Protein AF-A0A9D9DT40-F1 (afdb_monomer_lite)

Radius of gyration: 11.1 Å; chains: 1; bounding box: 24×18×29 Å

Organism: NCBI:txid2840905

Sequence (53 aa):
MKTLTFDVMLHDRFVCTLRYRYCPLFPIEENELHDFVVSKRPTLRNKPFRIEF

pLDDT: mean 93.97, std 2.39, range [85.44, 96.81]

Structure (mmCIF, N/CA/C/O backbone):
data_AF-A0A9D9DT40-F1
#
_entry.id   AF-A0A9D9DT40-F1
#
loop_
_atom_site.group_PDB
_atom_site.id
_atom_site.type_symbol
_atom_site.label_atom_id
_atom_site.label_alt_id
_atom_site.label_comp_id
_atom_site.label_asym_id
_atom_site.label_entity_id
_atom_site.label_seq_id
_atom_site.pdbx_PDB_ins_code
_atom_site.Cartn_x
_atom_site.Cartn_y
_atom_site.Cartn_z
_atom_site.occupancy
_atom_site.B_iso_or_equiv
_atom_site.auth_seq_id
_atom_site.auth_comp_id
_atom_site.auth_asym_id
_atom_site.auth_atom_id
_atom_site.pdbx_PDB_model_num
ATOM 1 N N . MET A 1 1 ? -6.428 3.166 16.541 1.00 85.44 1 MET A N 1
ATOM 2 C CA . MET A 1 1 ? -5.846 3.117 15.180 1.00 85.44 1 MET A CA 1
ATOM 3 C C . MET A 1 1 ? -5.882 1.689 14.674 1.00 85.44 1 MET A C 1
ATOM 5 O O . MET A 1 1 ? -5.623 0.788 15.463 1.00 85.44 1 MET A O 1
ATOM 9 N N . LYS A 1 2 ? -6.217 1.480 13.401 1.00 93.06 2 LYS A N 1
ATOM 10 C CA . LYS A 1 2 ? -6.174 0.164 12.750 1.00 93.06 2 LYS A CA 1
ATOM 11 C C . LYS A 1 2 ? -5.021 0.123 11.751 1.00 93.06 2 LYS A C 1
ATOM 13 O O . LYS A 1 2 ? -4.498 1.163 11.360 1.00 93.06 2 LYS A O 1
ATOM 18 N N . THR A 1 3 ? -4.590 -1.082 11.394 1.00 94.19 3 THR A N 1
ATOM 19 C CA . THR A 1 3 ? -3.573 -1.289 10.359 1.00 94.19 3 THR A CA 1
ATOM 20 C C . THR A 1 3 ? -4.227 -1.983 9.179 1.00 94.19 3 THR A C 1
ATOM 22 O O . THR A 1 3 ? -4.751 -3.080 9.342 1.00 94.19 3 THR A O 1
ATOM 25 N N . LEU A 1 4 ? -4.194 -1.33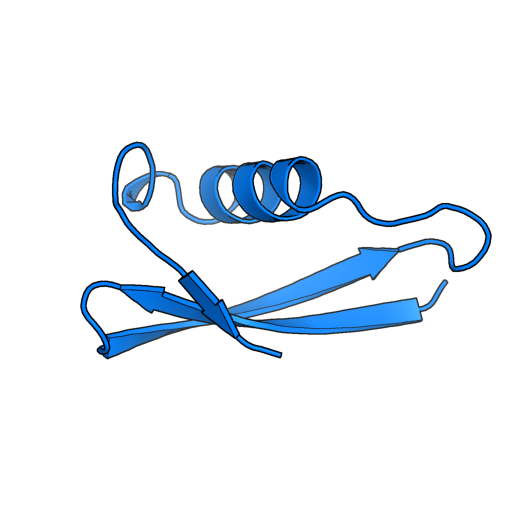7 8.022 1.00 94.00 4 LEU A N 1
ATOM 26 C CA . LEU A 1 4 ? -4.508 -1.933 6.735 1.00 94.00 4 LEU A CA 1
ATOM 27 C C . LEU A 1 4 ? -3.222 -2.548 6.189 1.00 94.00 4 LEU A C 1
ATOM 29 O O . LEU A 1 4 ? -2.192 -1.875 6.143 1.00 94.00 4 LEU A O 1
ATOM 33 N N . THR A 1 5 ? -3.264 -3.828 5.846 1.00 95.81 5 THR A N 1
A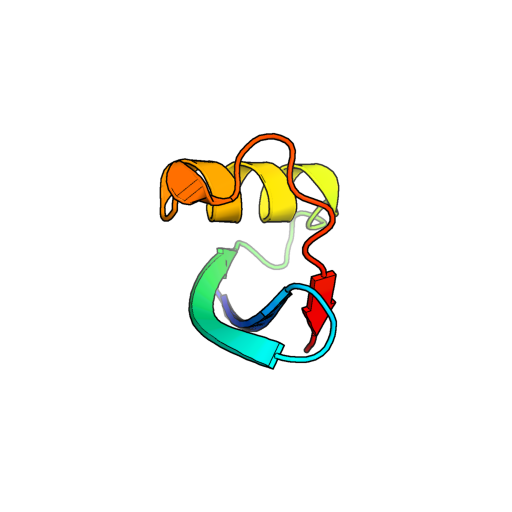TOM 34 C CA . THR A 1 5 ? -2.160 -4.501 5.155 1.00 95.81 5 THR A CA 1
ATOM 35 C C . THR A 1 5 ? -2.633 -4.755 3.739 1.00 95.81 5 THR A C 1
ATOM 37 O O . THR A 1 5 ? -3.775 -5.162 3.572 1.00 95.81 5 THR A O 1
ATOM 40 N N . PHE A 1 6 ? -1.795 -4.449 2.759 1.00 96.00 6 PHE A N 1
ATOM 41 C CA . PHE A 1 6 ? -2.125 -4.618 1.351 1.00 96.00 6 PHE A CA 1
ATOM 42 C C . PHE A 1 6 ? -0.864 -4.925 0.553 1.00 96.00 6 PHE A C 1
ATOM 44 O O . PHE A 1 6 ? 0.246 -4.525 0.933 1.00 96.00 6 PHE A O 1
ATOM 51 N N . ASP A 1 7 ? -1.053 -5.600 -0.567 1.00 96.81 7 ASP A N 1
ATOM 52 C CA . ASP A 1 7 ? -0.007 -5.952 -1.506 1.00 96.81 7 ASP A CA 1
ATOM 53 C C . ASP A 1 7 ? 0.027 -4.971 -2.672 1.00 96.81 7 ASP A C 1
ATOM 55 O O . ASP A 1 7 ? -0.991 -4.477 -3.151 1.00 96.81 7 ASP A O 1
ATOM 59 N N . VAL A 1 8 ? 1.238 -4.664 -3.124 1.00 96.44 8 VAL A N 1
ATOM 60 C CA . VAL A 1 8 ? 1.476 -3.817 -4.287 1.00 96.44 8 VAL A CA 1
ATOM 61 C C . VAL A 1 8 ? 1.914 -4.703 -5.442 1.00 96.44 8 VAL A C 1
ATOM 63 O O . VAL A 1 8 ? 2.961 -5.357 -5.378 1.00 96.44 8 VAL A O 1
ATOM 66 N N . MET A 1 9 ? 1.123 -4.685 -6.508 1.00 96.81 9 MET A N 1
ATOM 67 C CA . MET A 1 9 ? 1.328 -5.470 -7.721 1.00 96.81 9 MET A CA 1
ATOM 68 C C . MET A 1 9 ? 1.728 -4.548 -8.876 1.00 96.81 9 MET A C 1
ATOM 70 O O . MET A 1 9 ? 1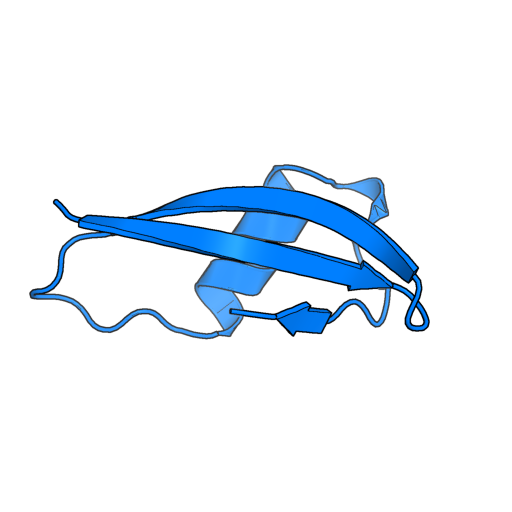.172 -3.467 -9.039 1.00 96.81 9 MET A O 1
ATOM 74 N N . LEU A 1 10 ? 2.676 -4.961 -9.714 1.00 95.81 10 LEU A N 1
ATOM 75 C CA . LEU A 1 10 ? 3.074 -4.238 -10.924 1.00 95.81 10 LEU A CA 1
ATOM 76 C C . LEU A 1 10 ? 3.112 -5.212 -12.101 1.00 95.81 10 LEU A C 1
ATOM 78 O O . LEU A 1 10 ? 3.900 -6.155 -12.078 1.00 95.81 10 LEU A O 1
ATOM 82 N N . HIS A 1 11 ? 2.304 -4.967 -13.138 1.00 93.50 11 HIS A N 1
ATOM 83 C CA . HIS A 1 11 ? 2.131 -5.898 -14.267 1.00 93.50 11 HIS A CA 1
ATOM 84 C C . HIS A 1 11 ? 1.855 -7.338 -13.789 1.00 93.50 11 HIS A C 1
ATOM 86 O O . HIS A 1 11 ? 2.558 -8.271 -14.177 1.00 93.50 11 HIS A O 1
ATOM 92 N N . ASP A 1 12 ? 0.906 -7.483 -12.857 1.00 91.31 12 ASP A N 1
ATOM 93 C CA . ASP A 1 12 ? 0.501 -8.755 -12.232 1.00 91.31 12 ASP A CA 1
ATOM 94 C C . ASP A 1 12 ? 1.617 -9.494 -11.470 1.00 91.31 12 ASP A C 1
ATOM 96 O O . ASP A 1 12 ? 1.481 -10.660 -11.102 1.00 91.31 12 ASP A O 1
ATOM 100 N N . ARG A 1 13 ? 2.732 -8.812 -11.180 1.00 94.62 13 ARG A N 1
ATOM 101 C CA . ARG A 1 13 ? 3.814 -9.334 -10.342 1.00 94.62 13 ARG A CA 1
ATOM 102 C C . ARG A 1 13 ? 3.804 -8.678 -8.978 1.00 94.62 13 ARG A C 1
ATOM 104 O O . ARG A 1 13 ? 3.735 -7.455 -8.871 1.00 94.62 13 ARG A O 1
ATOM 111 N N . PHE A 1 14 ? 3.967 -9.498 -7.951 1.00 95.88 14 PHE A N 1
ATOM 112 C CA . PHE A 1 14 ? 4.171 -9.025 -6.592 1.00 95.88 14 PHE A CA 1
ATOM 113 C C . PHE A 1 14 ? 5.438 -8.173 -6.486 1.00 95.88 14 PHE A C 1
ATOM 115 O O . PHE A 1 14 ? 6.516 -8.583 -6.925 1.00 95.88 14 PHE A O 1
ATOM 122 N N . VAL A 1 15 ? 5.302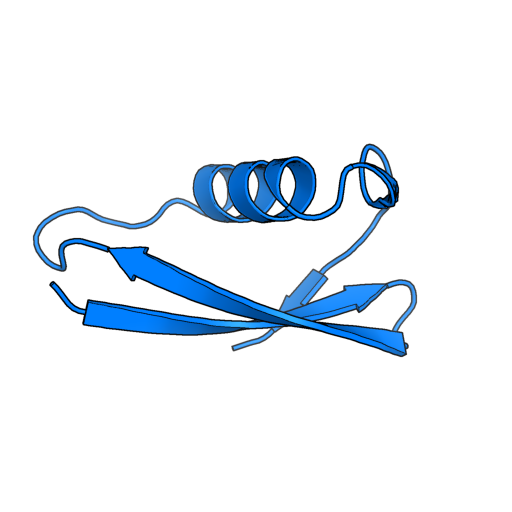 -6.990 -5.886 1.00 95.50 15 VAL A N 1
ATOM 123 C CA . VAL A 1 15 ? 6.423 -6.090 -5.594 1.00 95.50 15 VAL A CA 1
ATOM 124 C C . VAL A 1 15 ? 6.738 -6.100 -4.104 1.00 95.50 15 VAL A C 1
ATOM 126 O O . VAL A 1 15 ? 7.879 -6.352 -3.715 1.00 95.50 15 VAL A O 1
ATOM 129 N N . CYS A 1 16 ? 5.749 -5.778 -3.268 1.00 95.94 16 CYS A N 1
ATOM 130 C CA . CYS A 1 16 ? 5.894 -5.762 -1.816 1.00 95.94 16 CYS A CA 1
ATOM 131 C C . CYS A 1 16 ? 4.547 -5.633 -1.102 1.00 95.94 16 CYS A C 1
ATOM 133 O O . CYS A 1 16 ? 3.626 -5.012 -1.623 1.00 95.94 16 CYS A O 1
ATOM 135 N N . THR A 1 17 ? 4.507 -6.084 0.148 1.00 96.81 17 THR A N 1
ATOM 136 C CA . THR A 1 17 ? 3.424 -5.801 1.095 1.00 96.81 17 THR A CA 1
ATOM 137 C C . THR A 1 17 ? 3.726 -4.523 1.876 1.00 96.81 17 THR A C 1
ATOM 139 O O . THR A 1 17 ? 4.854 -4.316 2.339 1.00 96.81 17 THR A O 1
ATOM 142 N N . LEU A 1 18 ? 2.723 -3.668 2.068 1.00 96.38 18 LEU A N 1
ATOM 143 C CA . LEU A 1 18 ? 2.811 -2.461 2.885 1.00 96.38 18 LEU A CA 1
ATOM 144 C C . LEU A 1 18 ? 1.761 -2.467 3.997 1.00 96.38 18 LEU A C 1
ATOM 146 O O . LEU A 1 18 ? 0.741 -3.148 3.941 1.00 96.38 18 LEU A O 1
ATOM 150 N N . ARG A 1 19 ? 2.050 -1.700 5.051 1.00 96.06 19 ARG A N 1
ATOM 151 C CA . ARG A 1 19 ? 1.178 -1.542 6.217 1.00 96.06 19 ARG A CA 1
ATOM 152 C C . ARG A 1 19 ? 0.860 -0.069 6.406 1.00 96.06 19 ARG A C 1
ATOM 154 O O . ARG A 1 19 ? 1.762 0.721 6.687 1.00 96.06 19 ARG A O 1
ATOM 161 N N . TYR A 1 20 ? -0.414 0.276 6.298 1.00 94.81 20 TYR A N 1
ATOM 162 C CA . TYR A 1 20 ? -0.923 1.628 6.474 1.00 94.81 20 TYR A CA 1
ATOM 163 C C . TYR A 1 20 ? -1.703 1.740 7.782 1.00 94.81 20 TYR A C 1
ATOM 165 O O . TYR A 1 20 ? -2.674 1.019 8.016 1.00 94.81 20 TYR A O 1
ATOM 173 N N . ARG A 1 21 ? -1.250 2.614 8.684 1.00 93.62 21 ARG A N 1
ATOM 174 C CA . ARG A 1 21 ? -1.963 2.885 9.937 1.00 93.62 21 ARG A CA 1
ATOM 175 C C . ARG A 1 21 ? -2.963 3.999 9.693 1.00 93.62 21 ARG A C 1
ATOM 177 O O . ARG A 1 21 ? -2.555 5.112 9.397 1.00 93.62 21 ARG A O 1
ATOM 184 N N . TYR A 1 22 ? -4.238 3.712 9.910 1.00 93.38 22 TYR A N 1
ATOM 185 C CA . TYR A 1 22 ? -5.311 4.681 9.723 1.00 93.38 22 TYR A CA 1
ATOM 186 C C . TYR A 1 22 ? -6.202 4.782 10.962 1.00 93.38 22 TYR A C 1
ATOM 188 O O . TYR A 1 22 ? -6.222 3.912 11.851 1.00 93.38 22 TYR A O 1
ATOM 196 N N . CYS A 1 23 ? -6.932 5.888 11.047 1.00 91.75 23 CYS A N 1
ATOM 197 C CA . CYS A 1 23 ? -7.969 6.083 12.045 1.00 91.75 23 CYS A CA 1
ATOM 198 C C . CYS A 1 23 ? -9.322 5.670 11.439 1.00 91.75 23 CYS A C 1
ATOM 200 O O . CYS A 1 23 ? -9.736 6.294 10.474 1.00 91.75 23 CYS A O 1
ATOM 202 N N . PRO A 1 24 ? -10.040 4.673 11.991 1.00 89.75 24 PRO A N 1
ATOM 203 C CA . PRO A 1 24 ? -11.297 4.184 11.405 1.00 89.75 24 PRO A CA 1
ATOM 204 C C . PRO A 1 24 ? -12.436 5.204 11.344 1.00 89.75 24 PRO A C 1
ATOM 206 O O . PRO A 1 24 ? -13.439 4.944 10.695 1.00 89.75 24 PRO A O 1
ATOM 209 N N . LEU A 1 25 ? -12.305 6.320 12.066 1.00 93.06 25 LEU A N 1
ATOM 210 C CA . LEU A 1 25 ? -13.267 7.420 12.041 1.00 93.06 25 LEU A CA 1
ATOM 211 C C . LEU A 1 25 ? -13.136 8.283 10.778 1.00 93.06 25 LEU A C 1
ATOM 213 O O . LEU A 1 25 ? -14.034 9.070 10.499 1.00 93.06 25 LEU A O 1
ATOM 217 N N . PHE A 1 26 ? -12.036 8.141 10.034 1.00 89.94 26 PHE A N 1
ATOM 218 C CA . PHE A 1 26 ? -11.776 8.864 8.796 1.00 89.94 26 PHE A CA 1
ATOM 219 C C . PHE A 1 26 ? -11.746 7.863 7.631 1.00 89.94 26 PHE A C 1
ATOM 221 O O . PHE A 1 26 ? -11.081 6.827 7.748 1.00 89.94 26 PHE A O 1
ATOM 228 N N . PRO A 1 27 ? -12.478 8.124 6.533 1.00 88.38 27 PRO A N 1
ATOM 229 C CA . PRO A 1 27 ? -12.414 7.283 5.345 1.00 88.38 27 PRO A CA 1
ATOM 230 C C . PRO A 1 27 ? -11.009 7.345 4.739 1.00 88.38 27 PRO A C 1
ATOM 232 O O . PRO A 1 27 ? -10.376 8.395 4.752 1.00 88.38 27 PRO A O 1
ATOM 235 N N . ILE A 1 28 ? -10.532 6.209 4.230 1.00 91.12 28 ILE A N 1
ATOM 236 C CA . ILE A 1 28 ? -9.270 6.134 3.490 1.00 91.12 28 ILE A CA 1
ATOM 237 C C . ILE A 1 28 ? -9.591 6.355 2.020 1.00 91.12 28 ILE A C 1
ATOM 239 O O . ILE A 1 28 ? -10.448 5.658 1.470 1.00 91.12 28 ILE A O 1
ATOM 243 N N . GLU A 1 29 ? -8.892 7.287 1.388 1.00 92.19 29 GLU A N 1
ATOM 244 C CA . GLU A 1 29 ? -9.012 7.509 -0.049 1.00 92.19 29 GLU A CA 1
ATOM 245 C C . GLU A 1 29 ? -7.991 6.663 -0.819 1.00 92.19 29 GLU A C 1
ATOM 2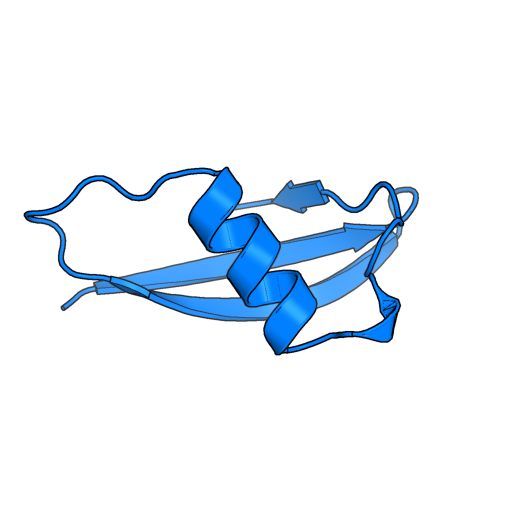47 O O . GLU A 1 29 ? -6.865 6.434 -0.376 1.00 92.19 29 GLU A O 1
ATOM 252 N N . GLU A 1 30 ? -8.359 6.209 -2.016 1.00 89.88 30 GLU A N 1
ATOM 253 C CA . GLU A 1 30 ? -7.448 5.434 -2.867 1.00 89.88 30 GLU A CA 1
ATOM 254 C C . GLU A 1 30 ? -6.201 6.248 -3.254 1.00 89.88 30 GLU A C 1
ATOM 256 O O . GLU A 1 30 ? -5.084 5.732 -3.213 1.00 89.88 30 GLU A O 1
ATOM 261 N N . ASN A 1 31 ? -6.377 7.544 -3.538 1.00 92.25 31 ASN A N 1
ATOM 262 C CA . ASN A 1 31 ? -5.277 8.461 -3.846 1.00 92.25 31 ASN A CA 1
ATOM 263 C C . ASN A 1 31 ? -4.277 8.568 -2.686 1.00 92.25 31 ASN A C 1
ATOM 265 O O . ASN A 1 31 ? -3.070 8.563 -2.911 1.00 92.25 31 ASN A O 1
ATOM 269 N N . GLU A 1 32 ? -4.769 8.595 -1.445 1.00 94.00 32 GLU A N 1
ATOM 270 C CA . GLU A 1 32 ? -3.938 8.639 -0.240 1.00 94.00 32 GLU A CA 1
ATOM 271 C C . GLU A 1 32 ? -3.072 7.377 -0.119 1.00 94.00 32 GLU A C 1
ATOM 273 O O . GLU A 1 32 ? -1.872 7.456 0.163 1.00 94.00 32 GLU A O 1
ATOM 278 N N . LEU A 1 33 ? -3.651 6.202 -0.390 1.00 94.25 33 LEU A N 1
ATOM 279 C CA . LEU A 1 33 ? -2.898 4.950 -0.428 1.00 94.25 33 LEU A CA 1
ATOM 280 C C . LEU A 1 33 ? -1.873 4.949 -1.563 1.00 94.25 33 LEU A C 1
ATOM 282 O O . LEU A 1 33 ? -0.732 4.542 -1.347 1.00 94.25 33 LEU A O 1
ATOM 286 N N . HIS A 1 34 ? -2.242 5.433 -2.746 1.00 94.81 34 HIS A N 1
ATOM 287 C CA . HIS A 1 34 ? -1.352 5.495 -3.901 1.00 94.81 34 HIS A CA 1
ATOM 288 C C . HIS A 1 34 ? -0.146 6.414 -3.638 1.00 94.81 34 HIS A C 1
ATOM 290 O O . HIS A 1 34 ? 1.004 6.018 -3.859 1.00 94.81 34 HIS A O 1
ATOM 296 N N . ASP A 1 35 ? -0.380 7.596 -3.069 1.00 95.19 35 ASP A N 1
ATOM 297 C CA . ASP A 1 35 ? 0.668 8.524 -2.643 1.00 95.19 35 ASP A CA 1
ATOM 298 C C . ASP A 1 35 ? 1.548 7.917 -1.550 1.00 95.19 35 ASP A C 1
ATOM 300 O O . ASP A 1 35 ? 2.779 8.039 -1.592 1.00 95.19 35 ASP A O 1
ATOM 304 N N . PHE A 1 36 ? 0.954 7.184 -0.606 1.00 95.94 36 PHE A N 1
ATOM 305 C CA . PHE A 1 36 ? 1.705 6.448 0.402 1.00 95.94 36 PHE A CA 1
ATOM 306 C C . PHE A 1 36 ? 2.618 5.389 -0.232 1.00 95.94 36 PHE A C 1
ATOM 308 O O . PHE A 1 36 ? 3.803 5.328 0.119 1.00 95.94 36 PHE A O 1
ATOM 315 N N . VAL A 1 37 ? 2.133 4.604 -1.201 1.00 96.19 37 VAL A N 1
ATOM 316 C CA . VAL A 1 37 ? 2.964 3.640 -1.941 1.00 96.19 37 VAL A CA 1
ATOM 317 C C . VAL A 1 37 ? 4.118 4.351 -2.642 1.00 96.19 37 VAL A C 1
ATOM 319 O O . VAL A 1 37 ? 5.268 3.943 -2.471 1.00 96.19 37 VAL A O 1
ATOM 322 N N . VAL A 1 38 ? 3.854 5.443 -3.365 1.00 96.56 38 VAL A N 1
ATOM 323 C CA . VAL A 1 38 ? 4.891 6.218 -4.069 1.00 96.56 38 VAL A CA 1
ATOM 324 C C . VAL A 1 38 ? 5.901 6.829 -3.092 1.00 96.56 38 VAL A C 1
ATOM 326 O O . VAL A 1 38 ? 7.096 6.861 -3.392 1.00 96.56 38 VAL A O 1
ATOM 329 N N . SER A 1 39 ? 5.467 7.253 -1.902 1.00 96.62 39 SER A N 1
ATOM 330 C CA . SER A 1 39 ? 6.354 7.779 -0.855 1.00 96.62 39 SER A CA 1
ATOM 331 C C . SER A 1 39 ? 7.335 6.722 -0.334 1.00 96.62 39 SER A C 1
ATOM 333 O O . SER A 1 39 ? 8.498 7.025 -0.067 1.00 96.62 39 SER A O 1
ATOM 335 N N . LYS A 1 40 ? 6.892 5.462 -0.217 1.00 95.81 40 LYS A N 1
ATOM 336 C CA . LYS A 1 40 ? 7.711 4.335 0.259 1.00 95.81 40 LYS A CA 1
ATOM 337 C C . LYS A 1 40 ? 8.517 3.682 -0.855 1.00 95.81 40 LYS A C 1
ATOM 339 O O . LYS A 1 40 ? 9.594 3.141 -0.603 1.00 95.81 40 LYS A O 1
ATOM 344 N N . ARG A 1 41 ? 8.005 3.722 -2.081 1.00 93.75 41 ARG A N 1
ATOM 345 C CA . ARG A 1 41 ? 8.604 3.146 -3.284 1.00 93.75 41 ARG A CA 1
ATOM 346 C C . ARG A 1 41 ? 8.583 4.183 -4.413 1.00 93.75 41 ARG A C 1
ATOM 348 O O . ARG A 1 41 ? 7.783 4.067 -5.340 1.00 93.75 41 ARG A O 1
ATOM 355 N N . PRO A 1 42 ? 9.522 5.147 -4.411 1.00 94.50 42 PRO A N 1
ATOM 356 C CA . PRO A 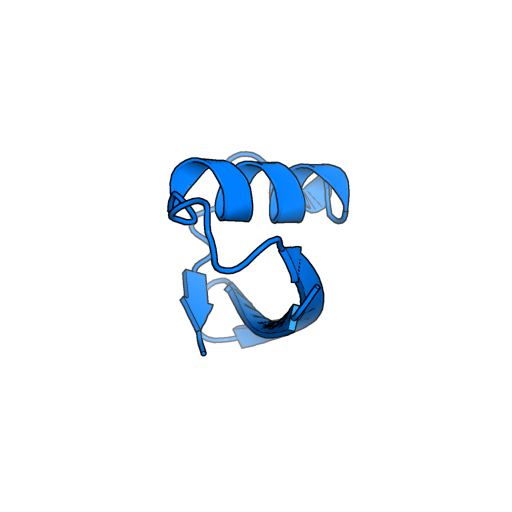1 42 ? 9.622 6.146 -5.477 1.00 94.50 42 PRO A CA 1
ATOM 357 C C . PRO A 1 42 ? 9.794 5.536 -6.876 1.00 94.50 42 PRO A C 1
ATOM 359 O O . PRO A 1 42 ? 9.423 6.152 -7.869 1.00 94.50 42 PRO A O 1
ATOM 362 N N . THR A 1 43 ? 10.306 4.303 -6.963 1.00 94.50 43 THR A N 1
ATOM 363 C CA . THR A 1 43 ? 10.467 3.533 -8.207 1.00 94.50 43 THR A CA 1
ATOM 364 C C . THR A 1 43 ? 9.152 3.097 -8.858 1.00 94.50 43 THR A C 1
ATOM 366 O O . THR A 1 43 ? 9.176 2.633 -10.002 1.00 94.50 43 THR A O 1
ATOM 369 N N . LEU A 1 44 ? 8.029 3.207 -8.145 1.00 93.75 44 LEU A N 1
ATOM 370 C CA . LEU A 1 44 ? 6.679 2.958 -8.652 1.00 93.75 44 LEU A CA 1
ATOM 371 C C . LEU A 1 44 ? 5.982 4.240 -9.126 1.00 93.75 44 LEU A C 1
ATOM 373 O O . LEU A 1 44 ? 4.890 4.167 -9.682 1.00 93.75 44 LEU A O 1
ATOM 377 N N . ARG A 1 45 ? 6.615 5.411 -8.967 1.00 93.50 45 ARG A N 1
ATOM 378 C CA . ARG A 1 45 ? 6.096 6.676 -9.497 1.00 93.50 45 ARG A CA 1
ATOM 379 C C . ARG A 1 45 ? 5.871 6.554 -11.006 1.00 93.50 45 ARG A C 1
ATOM 381 O O . ARG A 1 45 ? 6.753 6.089 -11.726 1.00 93.50 45 ARG A O 1
ATOM 388 N N . ASN A 1 46 ? 4.703 6.999 -11.465 1.00 92.88 46 ASN A N 1
ATOM 389 C CA . ASN A 1 46 ? 4.270 6.946 -12.867 1.00 92.88 46 ASN A CA 1
ATOM 390 C C . ASN A 1 46 ? 4.191 5.528 -13.463 1.00 92.88 46 ASN A C 1
ATOM 392 O O . ASN A 1 46 ? 4.187 5.380 -14.683 1.00 92.88 46 ASN A O 1
ATOM 396 N N . LYS A 1 47 ? 4.148 4.480 -12.631 1.00 94.19 47 LYS A N 1
ATOM 397 C CA . LYS A 1 47 ? 3.919 3.107 -13.090 1.00 94.19 47 LYS A CA 1
ATOM 398 C C . LYS A 1 47 ? 2.474 2.690 -12.825 1.00 94.19 47 LYS A C 1
ATOM 400 O O . LYS A 1 47 ? 1.919 3.106 -11.812 1.00 94.19 47 LYS A O 1
ATOM 405 N N . PRO A 1 48 ? 1.887 1.833 -13.676 1.00 94.56 48 PRO A N 1
ATOM 406 C CA . PRO A 1 48 ? 0.535 1.319 -13.486 1.00 94.56 48 PRO A CA 1
ATOM 407 C C . PRO A 1 48 ? 0.536 0.180 -12.453 1.00 94.56 48 PRO A C 1
ATOM 409 O O . PRO A 1 48 ? 0.318 -0.984 -12.792 1.00 94.56 48 PRO A O 1
ATOM 412 N N . PHE A 1 49 ? 0.878 0.492 -11.202 1.00 95.44 49 PHE A N 1
ATOM 413 C CA . PHE A 1 49 ? 0.783 -0.475 -10.111 1.00 95.44 49 PHE A CA 1
ATOM 414 C C . PHE A 1 49 ? -0.653 -0.549 -9.577 1.00 95.44 49 PHE A C 1
ATOM 416 O O . PHE A 1 49 ? -1.441 0.377 -9.748 1.00 95.44 49 PHE A O 1
ATOM 423 N N . ARG A 1 50 ? -0.987 -1.671 -8.943 1.00 95.31 50 ARG A N 1
ATOM 424 C CA . ARG A 1 50 ? -2.276 -1.928 -8.294 1.00 95.31 50 ARG A CA 1
ATOM 425 C C . ARG A 1 50 ? -2.062 -2.235 -6.821 1.00 95.31 50 ARG A C 1
ATOM 427 O O . ARG A 1 50 ? -0.997 -2.724 -6.438 1.00 95.31 50 ARG A O 1
ATOM 434 N N . ILE A 1 51 ? -3.073 -1.926 -6.021 1.00 95.06 51 ILE A N 1
ATOM 435 C CA . ILE A 1 51 ? -3.130 -2.235 -4.596 1.00 95.06 51 ILE A CA 1
ATOM 436 C C . ILE A 1 51 ? -4.180 -3.333 -4.411 1.00 95.06 51 ILE A C 1
ATOM 438 O O . ILE A 1 51 ? -5.326 -3.146 -4.805 1.00 95.06 51 ILE A O 1
ATOM 442 N N . GLU A 1 52 ? -3.778 -4.457 -3.827 1.00 93.69 52 GLU A N 1
ATOM 443 C CA . GLU A 1 52 ? -4.625 -5.626 -3.553 1.00 93.69 52 GLU A CA 1
ATOM 444 C C . GLU A 1 52 ? -4.738 -5.832 -2.032 1.00 93.69 52 GLU A C 1
ATOM 446 O O . GLU A 1 52 ? -3.744 -5.671 -1.317 1.00 93.69 52 GLU A O 1
ATOM 451 N N . PHE A 1 53 ? -5.934 -6.157 -1.529 1.00 89.44 53 PHE A N 1
ATOM 452 C CA . PHE A 1 53 ? -6.247 -6.252 -0.091 1.00 89.44 53 PHE A CA 1
ATOM 453 C C . PHE A 1 53 ? -6.472 -7.685 0.390 1.00 89.44 53 PHE A C 1
ATOM 455 O O . PHE A 1 53 ? -7.058 -8.481 -0.376 1.00 89.44 53 PHE A O 1
#

Secondary structure (DSSP, 8-state):
-EEEEEEEEETTEEEEEEEEEE-TTSPPPHHHHHHHHHHH-GGGTTS-EEEE-

Foldseek 3Di:
DDKDWKFKAAPNHTDDIDIDDDDPVDDDDPVNVVVVCCVVPVVCVPGPMDIGD